Protein AF-B5TUP6-F1 (afdb_monomer)

Radius of gyration: 25.51 Å; Cα contacts (8 Å, |Δi|>4): 76; chains: 1; bounding box: 60×21×60 Å

Solvent-accessible surface area (backbone atoms only — not comparable to full-atom values): 6925 Å² total; per-residue (Å²): 108,70,70,59,53,52,24,40,68,68,66,36,60,74,59,38,52,52,48,32,59,75,70,68,58,86,70,57,75,76,54,66,74,42,59,38,68,66,26,51,53,54,53,46,49,72,72,56,51,60,66,63,54,52,50,50,49,46,70,73,71,52,74,52,65,60,62,45,24,54,77,38,26,78,78,76,41,92,66,62,78,85,35,66,56,38,47,20,43,26,59,58,47,88,89,37,70,94,81,86,83,91,88,73,89,78,89,65,90,74,79,126

Structure (mmCIF, N/CA/C/O backbone):
data_AF-B5TUP6-F1
#
_entry.id   AF-B5TUP6-F1
#
loop_
_atom_site.group_PDB
_atom_site.id
_atom_site.type_symbol
_atom_site.label_atom_id
_atom_site.label_alt_id
_atom_site.label_comp_id
_atom_site.label_asym_id
_atom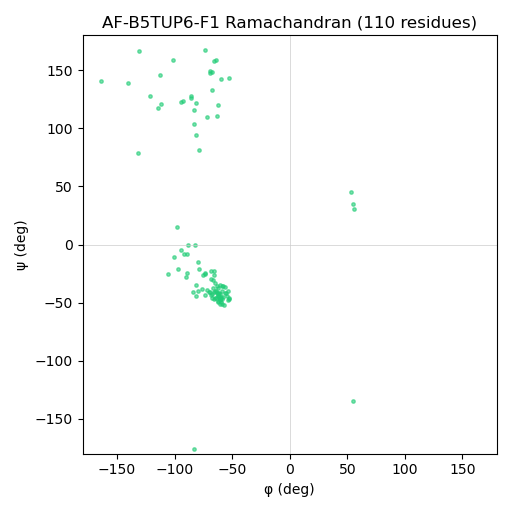_site.label_entity_id
_atom_site.label_seq_id
_atom_site.pdbx_PDB_ins_code
_atom_site.Cartn_x
_atom_site.Cartn_y
_atom_site.Cartn_z
_atom_site.occupancy
_atom_site.B_iso_or_equiv
_atom_site.auth_seq_id
_atom_site.auth_comp_id
_atom_site.auth_asym_id
_atom_site.auth_atom_id
_atom_site.pdbx_PDB_model_num
ATOM 1 N N . ILE A 1 1 ? -22.554 3.630 10.427 1.00 89.44 1 ILE A N 1
ATOM 2 C CA . ILE A 1 1 ? -21.390 4.340 11.016 1.00 89.44 1 ILE A CA 1
ATOM 3 C C . ILE A 1 1 ? -21.848 5.385 12.036 1.00 89.44 1 ILE A C 1
ATOM 5 O O . ILE A 1 1 ? -21.599 5.168 13.209 1.00 89.44 1 ILE A O 1
ATOM 9 N N . PHE A 1 2 ? -22.588 6.436 11.651 1.00 93.56 2 PHE A N 1
ATOM 10 C CA . PHE A 1 2 ? -23.008 7.507 12.581 1.00 93.56 2 PHE A CA 1
ATOM 11 C C . PHE A 1 2 ? -23.711 7.010 13.860 1.00 93.56 2 PHE A C 1
ATOM 13 O O . PHE A 1 2 ? -23.309 7.380 14.953 1.00 93.56 2 PHE A O 1
ATOM 20 N N . LYS A 1 3 ? -24.681 6.090 13.742 1.00 92.81 3 LYS A N 1
ATOM 21 C CA . LYS A 1 3 ? -25.374 5.493 14.904 1.00 92.81 3 LYS A CA 1
ATOM 22 C C . LYS A 1 3 ? -24.432 4.788 15.893 1.00 92.81 3 LYS A C 1
ATOM 24 O O . LYS A 1 3 ? -24.642 4.857 17.092 1.00 92.81 3 LYS A O 1
ATOM 29 N N . LEU A 1 4 ? -23.380 4.137 15.389 1.00 91.88 4 LEU A N 1
ATOM 30 C CA . LEU A 1 4 ? -22.383 3.447 16.214 1.00 91.88 4 LEU A CA 1
ATOM 31 C C . LEU A 1 4 ? -21.494 4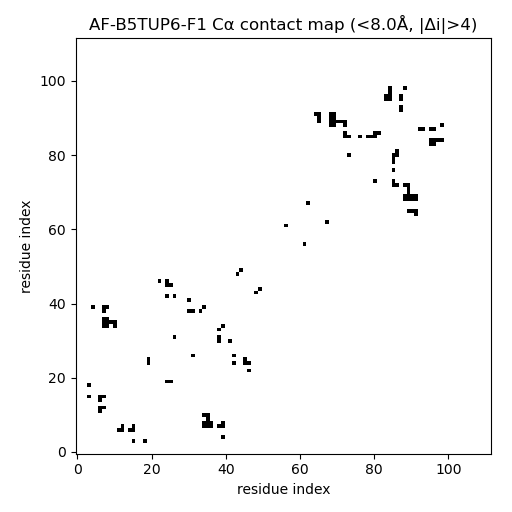.447 16.964 1.00 91.88 4 LEU A C 1
ATOM 33 O O . LEU A 1 4 ? -21.187 4.243 18.133 1.00 91.88 4 LEU A O 1
ATOM 37 N N . PHE A 1 5 ? -21.120 5.544 16.298 1.00 93.69 5 PHE A N 1
ATOM 38 C CA . PHE A 1 5 ? -20.405 6.654 16.928 1.00 93.69 5 PHE A CA 1
ATOM 39 C C . PHE A 1 5 ? -21.251 7.302 18.026 1.00 93.69 5 PHE A C 1
ATOM 41 O O . PHE A 1 5 ? -20.757 7.474 19.136 1.00 93.69 5 PHE A O 1
ATOM 48 N N . ASP A 1 6 ? -22.514 7.617 17.731 1.00 94.94 6 ASP A N 1
ATOM 49 C CA . ASP A 1 6 ? -23.442 8.229 18.685 1.00 94.94 6 ASP A CA 1
ATOM 50 C C . ASP A 1 6 ? -23.669 7.336 19.913 1.00 94.94 6 ASP A C 1
ATOM 52 O O . ASP A 1 6 ? -23.520 7.796 21.043 1.00 94.94 6 ASP A O 1
ATOM 56 N N . ALA A 1 7 ? -23.945 6.045 19.707 1.00 94.25 7 ALA A N 1
ATOM 57 C CA . ALA A 1 7 ? -24.202 5.104 20.795 1.00 94.25 7 ALA A CA 1
ATOM 58 C C . ALA A 1 7 ? -22.993 4.933 21.733 1.00 94.25 7 ALA A C 1
ATOM 60 O O . ALA A 1 7 ? -23.158 4.970 22.953 1.00 94.25 7 ALA A O 1
ATOM 61 N N . ILE A 1 8 ? -21.779 4.811 21.178 1.00 93.50 8 ILE A N 1
ATOM 62 C CA . ILE A 1 8 ? -20.552 4.621 21.968 1.00 93.50 8 ILE A CA 1
ATOM 63 C C . ILE A 1 8 ? -20.136 5.913 22.686 1.00 93.50 8 ILE A C 1
ATOM 65 O O . ILE A 1 8 ? -19.753 5.869 23.854 1.00 93.50 8 ILE A O 1
ATOM 69 N N . MET A 1 9 ? -20.199 7.066 22.014 1.00 93.50 9 MET A N 1
ATOM 70 C CA . MET A 1 9 ? -19.749 8.344 22.585 1.00 93.50 9 MET A CA 1
ATOM 71 C C . MET A 1 9 ? -20.727 8.921 23.614 1.00 93.50 9 MET A C 1
ATOM 73 O O . MET A 1 9 ? -20.291 9.638 24.510 1.00 93.50 9 MET A O 1
ATOM 77 N N . ASN A 1 10 ? -22.017 8.580 23.516 1.00 94.50 10 ASN A N 1
ATOM 78 C CA . ASN A 1 10 ? -23.049 8.968 24.481 1.00 94.50 10 ASN A CA 1
ATOM 79 C C . ASN A 1 10 ? -23.365 7.864 25.507 1.00 94.50 10 ASN A C 1
ATOM 81 O O . ASN A 1 10 ? -24.391 7.935 26.179 1.00 94.50 10 ASN A O 1
ATOM 85 N N . PHE A 1 11 ? -22.507 6.843 25.630 1.00 92.38 11 PHE A N 1
ATOM 86 C CA . PHE A 1 11 ? -22.599 5.786 26.650 1.00 92.38 11 PHE A CA 1
ATOM 87 C C . PHE A 1 11 ? -23.940 5.026 26.668 1.00 92.38 11 PHE A C 1
ATOM 89 O O . PHE A 1 11 ? -24.379 4.524 27.705 1.00 92.38 11 PHE A O 1
ATOM 96 N N . LYS A 1 12 ? -24.594 4.888 25.508 1.00 93.06 12 LYS A N 1
ATOM 97 C CA . LYS A 1 12 ? -25.847 4.134 25.356 1.00 93.06 12 LYS A CA 1
ATOM 98 C C . LYS A 1 12 ? -25.539 2.634 25.294 1.00 93.06 12 LYS A C 1
ATOM 100 O O . LYS A 1 12 ? -25.442 2.055 24.209 1.00 93.06 12 LYS A O 1
ATOM 105 N N . LYS A 1 13 ? -25.333 2.002 26.456 1.00 88.38 13 LYS A N 1
ATOM 106 C CA . LYS A 1 13 ? -24.838 0.612 26.572 1.00 88.38 13 LYS A CA 1
ATOM 107 C C . LYS A 1 13 ? -25.754 -0.418 25.900 1.00 88.38 13 LYS A C 1
ATOM 109 O O . LYS A 1 13 ? -25.267 -1.224 25.111 1.00 88.38 13 LYS A O 1
ATOM 114 N N . ASP A 1 14 ? -27.066 -0.324 26.112 1.00 91.50 14 ASP A N 1
ATOM 115 C CA . ASP A 1 14 ? -28.039 -1.247 25.506 1.00 91.50 14 ASP A CA 1
ATOM 116 C C . ASP A 1 14 ? -28.080 -1.134 23.976 1.00 91.50 14 ASP A C 1
ATOM 118 O O . ASP A 1 14 ? -28.165 -2.135 23.262 1.00 91.50 14 ASP A O 1
ATOM 122 N N . GLU A 1 15 ? -28.001 0.093 23.452 1.00 92.44 15 GLU A N 1
ATOM 123 C CA . GLU A 1 15 ? -27.974 0.347 22.008 1.00 92.44 15 GLU A CA 1
ATOM 124 C C . GLU A 1 15 ? -26.651 -0.125 21.393 1.00 92.44 15 GLU A C 1
ATOM 126 O O . GLU A 1 15 ? -26.647 -0.763 20.340 1.00 92.44 15 GLU A O 1
ATOM 131 N N . THR A 1 16 ? -25.532 0.109 22.085 1.00 91.19 16 THR A N 1
ATOM 132 C CA . THR A 1 16 ? -24.203 -0.353 21.668 1.00 91.19 16 THR A CA 1
ATOM 133 C C . THR A 1 16 ? -24.159 -1.876 21.574 1.00 91.19 16 THR A C 1
ATOM 135 O O . THR A 1 16 ? -23.728 -2.402 20.549 1.00 91.19 16 THR A O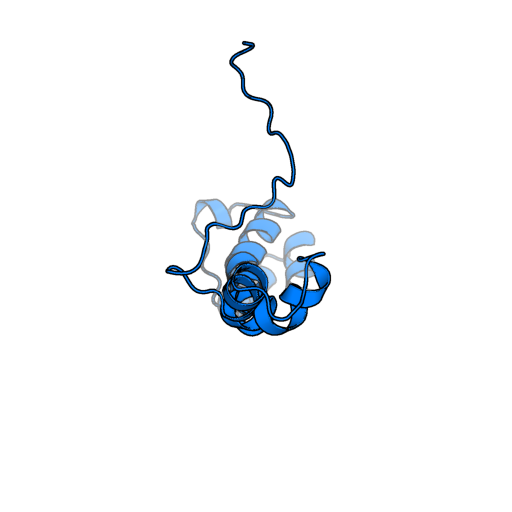 1
ATOM 138 N N . GLN A 1 17 ? -24.667 -2.595 22.579 1.00 90.44 17 GLN A N 1
ATOM 139 C CA . GLN A 1 17 ? -24.693 -4.060 22.580 1.00 90.44 17 GLN A CA 1
ATOM 140 C C . GLN A 1 17 ? -25.516 -4.618 21.407 1.00 90.44 17 GLN A C 1
ATOM 142 O O . GLN A 1 17 ? -25.025 -5.465 20.658 1.00 90.44 17 GLN A O 1
ATOM 147 N N . LYS A 1 18 ? -26.719 -4.075 21.166 1.00 94.19 18 LYS A N 1
ATOM 148 C CA . LYS A 1 18 ? -27.560 -4.452 20.013 1.00 94.19 18 LYS A CA 1
ATOM 149 C C . LYS A 1 18 ? -26.859 -4.205 18.676 1.00 94.19 18 LYS A C 1
ATOM 151 O O . LYS A 1 18 ? -26.969 -5.020 17.757 1.00 94.19 18 LYS A O 1
ATOM 156 N N . LEU A 1 19 ? -26.139 -3.089 18.547 1.00 92.81 19 LEU A N 1
ATOM 157 C CA . LEU A 1 19 ? -25.385 -2.760 17.336 1.00 92.81 19 LEU A CA 1
ATOM 158 C C . LEU A 1 19 ? -24.203 -3.712 17.120 1.00 92.81 19 LEU A C 1
ATOM 160 O O . LEU A 1 19 ? -24.002 -4.158 15.992 1.00 92.81 19 LEU A O 1
ATOM 164 N N . LEU A 1 20 ? -23.452 -4.056 18.170 1.00 91.81 20 LEU A N 1
ATOM 165 C CA . LEU A 1 20 ? -22.345 -5.016 18.082 1.00 91.81 20 LEU A CA 1
ATOM 166 C C . LEU A 1 20 ? -22.836 -6.401 17.646 1.00 91.81 20 LEU A C 1
ATOM 168 O O . LEU A 1 20 ? -22.218 -7.020 16.779 1.00 91.81 20 LEU A O 1
ATOM 172 N N . GLU A 1 21 ? -23.970 -6.858 18.179 1.00 92.38 21 GLU A N 1
ATOM 173 C CA . GLU A 1 21 ? -24.597 -8.128 17.794 1.00 92.38 21 GLU A CA 1
ATOM 174 C C . GLU A 1 21 ? -25.095 -8.109 16.345 1.00 92.38 21 GLU A C 1
ATOM 176 O O . GLU A 1 21 ? -24.785 -9.015 15.569 1.00 92.38 21 GLU A O 1
ATOM 181 N N . THR A 1 22 ? -25.796 -7.043 15.945 1.00 93.50 22 THR A N 1
ATOM 182 C CA . THR A 1 22 ? -26.324 -6.882 14.578 1.00 93.50 22 THR A CA 1
ATOM 183 C C . THR A 1 22 ? -25.202 -6.839 13.540 1.00 93.50 22 THR A C 1
ATOM 185 O O . THR A 1 22 ? -25.302 -7.456 12.480 1.00 93.50 22 THR A O 1
ATOM 188 N N . LEU A 1 23 ? -24.110 -6.135 13.851 1.00 93.00 23 LEU A N 1
ATOM 189 C CA . LEU A 1 23 ? -22.928 -6.020 12.993 1.00 93.00 23 LEU A CA 1
ATOM 190 C C . LEU A 1 23 ? -21.970 -7.215 13.130 1.00 93.00 23 LEU A C 1
ATOM 192 O O . LEU A 1 23 ? -20.949 -7.251 12.445 1.00 93.00 23 LEU A O 1
ATOM 196 N N . LYS A 1 24 ? -22.297 -8.194 13.988 1.00 93.25 24 LYS A N 1
ATOM 197 C CA . LYS A 1 24 ? -21.502 -9.403 14.269 1.00 93.25 24 LYS A CA 1
ATOM 198 C C . LYS A 1 24 ? -20.060 -9.097 14.694 1.00 93.25 24 LYS A C 1
ATOM 200 O O . LYS A 1 24 ? -19.137 -9.854 14.390 1.00 93.25 24 LYS A O 1
ATOM 205 N N . ILE A 1 25 ? -19.865 -7.998 15.419 1.00 93.19 25 ILE A N 1
ATOM 206 C CA . ILE A 1 25 ? -18.555 -7.558 15.902 1.00 93.19 25 ILE A CA 1
ATOM 207 C C . ILE A 1 25 ? -18.241 -8.312 17.194 1.00 93.19 25 ILE A C 1
ATOM 209 O O . ILE A 1 25 ? -18.922 -8.157 18.2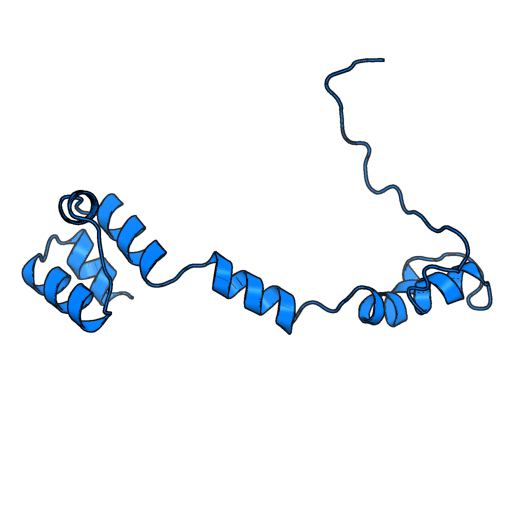07 1.00 93.19 25 ILE A O 1
ATOM 213 N N . LYS A 1 26 ? -17.189 -9.131 17.167 1.00 91.06 26 LYS A N 1
ATOM 214 C CA . LYS A 1 26 ? -16.697 -9.850 18.347 1.00 91.06 26 LYS A CA 1
ATOM 215 C C . LYS A 1 26 ? -15.586 -9.044 19.010 1.00 91.06 26 LYS A C 1
ATOM 217 O O . LYS A 1 26 ? -14.582 -8.742 18.376 1.00 91.06 26 LYS A O 1
ATOM 222 N N . LEU A 1 27 ? -15.772 -8.725 20.286 1.00 91.12 27 LEU A N 1
ATOM 223 C CA . LEU A 1 27 ? -14.785 -8.052 21.131 1.00 91.12 27 LEU A CA 1
ATOM 224 C C . LEU A 1 27 ? -14.297 -9.005 22.224 1.00 91.12 27 LEU A C 1
ATOM 226 O O . LEU A 1 27 ? -15.091 -9.807 22.730 1.00 91.12 27 LEU A O 1
ATOM 230 N N . SER A 1 28 ? -13.022 -8.885 22.593 1.00 92.19 28 SER A N 1
ATOM 231 C CA . SER A 1 28 ? -12.457 -9.557 23.767 1.00 92.19 28 SER A CA 1
ATOM 232 C C . SER A 1 28 ? -13.110 -9.039 25.064 1.00 92.19 28 SER A C 1
ATOM 234 O O . SER A 1 28 ? -13.672 -7.940 25.053 1.00 92.19 28 SER A O 1
ATOM 236 N N . PRO A 1 29 ? -13.059 -9.788 26.182 1.00 89.62 29 PRO A N 1
ATOM 237 C CA . PRO A 1 29 ? -13.583 -9.317 27.467 1.00 89.62 29 PRO A CA 1
ATOM 238 C C . PRO A 1 29 ? -12.981 -7.969 27.895 1.00 89.62 29 PRO A C 1
ATOM 240 O O . PRO A 1 29 ? -13.722 -7.052 28.227 1.00 89.62 29 PRO A O 1
ATOM 243 N N . GLU A 1 30 ? -11.663 -7.810 27.754 1.00 91.19 30 GLU A N 1
ATOM 244 C CA . GLU A 1 30 ? -10.941 -6.567 28.065 1.00 91.19 30 GLU A CA 1
ATOM 245 C C . GLU A 1 30 ? -11.378 -5.390 27.178 1.00 91.19 30 GLU A C 1
ATOM 247 O O . GLU A 1 30 ? -11.449 -4.245 27.620 1.00 91.19 30 GLU A O 1
ATOM 252 N N . ASP A 1 31 ? -11.691 -5.647 25.904 1.00 91.06 31 ASP A N 1
ATOM 253 C CA . ASP A 1 31 ? -12.178 -4.609 24.994 1.00 91.06 31 ASP A CA 1
ATOM 254 C C . ASP A 1 31 ? -13.622 -4.192 25.286 1.00 91.06 31 ASP A C 1
ATOM 256 O O . ASP A 1 31 ? -13.993 -3.067 24.955 1.00 91.06 31 ASP A O 1
ATOM 260 N N . ARG A 1 32 ? -14.433 -5.065 25.899 1.00 86.94 32 ARG A N 1
ATOM 261 C CA . ARG A 1 32 ? -15.819 -4.747 26.290 1.00 86.94 32 ARG A CA 1
ATOM 262 C C . ARG A 1 32 ? -15.896 -3.820 27.498 1.00 86.94 32 ARG A C 1
ATOM 264 O O . ARG A 1 32 ? -16.894 -3.126 27.648 1.00 86.94 32 ARG A O 1
ATOM 271 N N . GLU A 1 33 ? -14.863 -3.808 28.333 1.00 89.56 33 GLU A N 1
ATOM 272 C CA . GLU A 1 33 ? -14.759 -2.903 29.484 1.00 89.56 33 GLU A CA 1
ATOM 273 C C . GLU A 1 33 ? -14.315 -1.491 29.081 1.00 89.56 33 GLU A C 1
ATOM 275 O O . GLU A 1 33 ? -14.462 -0.542 29.850 1.00 89.56 33 GLU 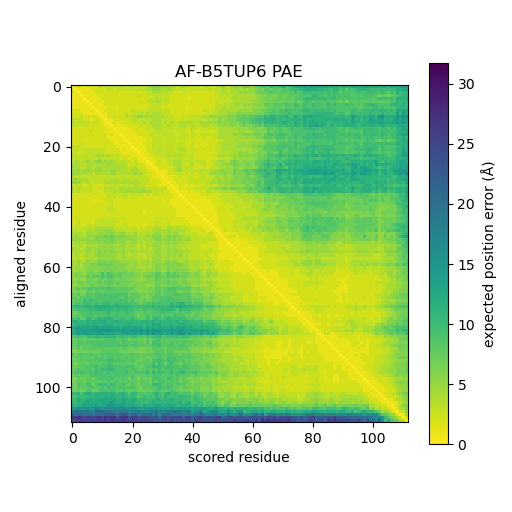A O 1
ATOM 280 N N . LYS A 1 34 ? -13.786 -1.322 27.862 1.00 92.56 34 LYS A N 1
ATOM 281 C CA . LYS A 1 34 ? -13.430 -0.004 27.329 1.00 92.56 34 LYS A CA 1
ATOM 282 C C . LYS A 1 34 ? -14.694 0.801 27.057 1.00 92.56 34 LYS A C 1
ATOM 284 O O . LYS A 1 34 ? -15.704 0.273 26.607 1.00 92.56 34 LYS A O 1
ATOM 289 N N . GLU A 1 35 ? -14.594 2.115 27.215 1.00 91.06 35 GLU A N 1
ATOM 290 C CA . GLU A 1 35 ? -15.683 3.046 26.914 1.00 91.06 35 GLU A CA 1
ATOM 291 C C . GLU A 1 35 ? -15.195 4.208 26.041 1.00 91.06 35 GLU A C 1
ATOM 293 O O . GLU A 1 35 ? -13.991 4.404 25.852 1.00 91.06 35 GLU A O 1
ATOM 298 N N . GLY A 1 36 ? -16.131 4.969 25.468 1.00 92.81 36 GLY A N 1
ATOM 299 C CA . GLY A 1 36 ? -15.839 6.161 24.671 1.00 92.81 36 GLY A CA 1
ATOM 300 C C . GLY A 1 36 ? -14.877 5.909 23.500 1.00 92.81 36 GLY A C 1
ATOM 301 O O . GLY A 1 36 ? -15.008 4.943 22.745 1.00 92.81 36 GLY A O 1
ATOM 302 N N . LYS A 1 37 ? -13.887 6.799 23.330 1.00 94.12 37 LYS A N 1
ATOM 303 C CA . LYS A 1 37 ? -12.928 6.753 22.207 1.00 94.12 37 LYS A CA 1
ATOM 304 C C . LYS A 1 37 ? -12.135 5.432 22.122 1.00 94.12 37 LYS A C 1
ATOM 306 O O . LYS A 1 37 ? -12.016 4.913 21.010 1.00 94.12 37 LYS A O 1
ATOM 311 N N . PRO A 1 38 ? -11.588 4.875 23.223 1.00 95.25 38 PRO A N 1
ATOM 312 C CA . PRO A 1 38 ? -10.950 3.558 23.206 1.00 95.25 38 PRO A CA 1
ATOM 313 C C . PRO A 1 38 ? -11.834 2.440 22.642 1.00 95.25 38 PRO A C 1
ATOM 315 O O . PRO A 1 38 ? -11.378 1.715 21.757 1.00 95.25 38 PRO A O 1
ATOM 318 N N . LEU A 1 39 ? -13.092 2.337 23.088 1.00 94.00 39 LEU A N 1
ATOM 319 C CA . LEU A 1 39 ? -14.037 1.334 22.584 1.00 94.00 39 LEU A CA 1
ATOM 320 C C . LEU A 1 39 ? -14.309 1.540 21.094 1.00 94.00 39 LEU A C 1
ATOM 322 O O . LEU A 1 39 ? -14.167 0.616 20.295 1.00 94.00 39 LEU A O 1
ATOM 326 N N . LEU A 1 40 ? -14.618 2.777 20.703 1.00 94.12 40 LEU A N 1
ATOM 327 C CA . LEU A 1 40 ? -14.890 3.139 19.315 1.00 94.12 40 LEU A CA 1
ATOM 328 C C . LEU A 1 40 ? -13.730 2.762 18.385 1.00 94.12 40 LEU A C 1
ATOM 330 O O . LEU A 1 40 ? -13.958 2.227 17.300 1.00 94.12 40 LEU A O 1
ATOM 334 N N . LYS A 1 41 ? -12.482 2.992 18.813 1.00 94.38 41 LYS A N 1
ATOM 335 C CA . LYS A 1 41 ? -11.286 2.629 18.040 1.00 94.38 41 LYS A CA 1
ATOM 336 C C . LYS A 1 41 ? -11.206 1.121 17.798 1.00 94.38 41 LYS A C 1
ATOM 338 O O . LYS A 1 41 ? -10.918 0.705 16.676 1.00 94.38 41 LYS A O 1
ATOM 343 N N . VAL A 1 42 ? -11.455 0.305 18.822 1.00 94.56 42 VAL A N 1
ATOM 344 C CA . VAL A 1 42 ? -11.417 -1.162 18.700 1.00 94.56 42 VAL A CA 1
ATOM 345 C C . VAL A 1 42 ? -12.556 -1.662 17.814 1.00 94.56 42 VAL A C 1
ATOM 347 O O . VAL A 1 42 ? -12.319 -2.454 16.900 1.00 94.56 42 VAL A O 1
ATOM 350 N N . VAL A 1 43 ? -13.769 -1.158 18.037 1.00 94.44 43 VAL A N 1
ATOM 351 C CA . VAL A 1 43 ? -14.962 -1.519 17.264 1.00 94.44 43 VAL A CA 1
ATOM 352 C C . VAL A 1 43 ? -14.767 -1.192 15.784 1.00 94.44 43 VAL A C 1
ATOM 354 O O . VAL A 1 43 ? -14.962 -2.062 14.939 1.00 94.44 43 VAL A O 1
ATOM 357 N N . MET A 1 44 ? -14.314 0.021 15.454 1.00 94.06 44 MET A N 1
ATOM 358 C CA . MET A 1 44 ? -14.101 0.434 14.062 1.00 94.06 44 MET A CA 1
ATOM 359 C C . MET A 1 44 ? -12.987 -0.360 13.380 1.00 94.06 44 MET A C 1
ATOM 361 O O . MET A 1 44 ? -13.161 -0.762 12.234 1.00 94.06 44 MET A O 1
ATOM 365 N N . ARG A 1 45 ? -11.877 -0.641 14.076 1.00 92.69 45 ARG A N 1
ATOM 366 C CA . ARG A 1 45 ? -10.787 -1.467 13.530 1.00 92.69 45 ARG A CA 1
ATOM 367 C C . ARG A 1 45 ? -11.243 -2.893 13.223 1.00 92.69 45 ARG A C 1
ATOM 369 O O . ARG A 1 45 ? -10.793 -3.470 12.243 1.00 92.69 45 ARG A O 1
ATOM 376 N N . THR A 1 46 ? -12.110 -3.446 14.067 1.00 92.12 46 THR A N 1
ATOM 377 C CA . THR A 1 46 ? -12.636 -4.809 13.905 1.00 92.12 46 THR A CA 1
ATOM 378 C C . THR A 1 46 ? -13.692 -4.869 12.806 1.00 92.12 46 THR A C 1
ATOM 380 O O . THR A 1 46 ? -13.749 -5.836 12.056 1.00 92.12 46 THR A O 1
ATOM 383 N N . TRP A 1 47 ? -14.530 -3.837 12.702 1.00 93.12 47 TRP A N 1
ATOM 384 C CA . TRP A 1 47 ? -15.625 -3.803 11.739 1.00 93.12 47 TRP A CA 1
ATOM 385 C C . TRP A 1 47 ? -15.177 -3.436 10.324 1.00 93.12 47 TRP A C 1
ATOM 387 O O . TRP A 1 47 ? -15.674 -4.010 9.361 1.00 93.12 47 TRP A O 1
ATOM 397 N N . LEU A 1 48 ? -14.248 -2.486 10.196 1.00 91.62 48 LEU A N 1
ATOM 398 C CA . LEU A 1 48 ? -13.757 -1.974 8.917 1.00 91.62 48 LEU A CA 1
ATOM 399 C C . LEU A 1 48 ? -12.217 -1.946 8.911 1.00 91.62 48 LEU A C 1
ATOM 401 O O . LEU A 1 48 ? -11.614 -0.884 9.105 1.00 91.62 48 LEU A O 1
ATOM 405 N N . PRO A 1 49 ? -11.557 -3.098 8.690 1.00 92.50 49 PRO A N 1
ATOM 406 C CA . PRO A 1 49 ? -10.109 -3.154 8.536 1.00 92.50 49 PRO A CA 1
ATOM 407 C C . PRO A 1 49 ? -9.658 -2.358 7.301 1.00 92.50 49 PRO A C 1
ATOM 409 O O . PRO A 1 49 ? -9.891 -2.737 6.151 1.00 92.50 49 PRO A O 1
ATOM 412 N N . ALA A 1 50 ? -8.988 -1.226 7.537 1.00 92.25 50 ALA A N 1
ATOM 413 C CA . ALA A 1 50 ? -8.496 -0.374 6.455 1.00 92.25 50 ALA A CA 1
ATOM 414 C C . ALA A 1 50 ? -7.415 -1.069 5.609 1.00 92.25 50 ALA A C 1
ATOM 416 O O . ALA A 1 50 ? -7.357 -0.844 4.405 1.00 92.25 50 ALA A O 1
ATOM 417 N N . GLY A 1 51 ? -6.591 -1.927 6.226 1.00 93.56 51 GLY A N 1
ATOM 418 C CA . GLY A 1 51 ? -5.510 -2.649 5.546 1.00 93.56 51 GLY A CA 1
ATOM 419 C C . GLY A 1 51 ? -6.014 -3.486 4.373 1.00 93.56 51 GLY A C 1
ATOM 420 O O . GLY A 1 51 ? -5.555 -3.291 3.253 1.00 93.56 51 GLY A O 1
ATOM 421 N N . ASP A 1 52 ? -7.020 -4.330 4.607 1.00 91.44 52 ASP A N 1
ATOM 422 C CA . ASP A 1 52 ? -7.580 -5.216 3.578 1.00 91.44 52 ASP A CA 1
ATOM 423 C C . ASP A 1 52 ? -8.231 -4.423 2.441 1.00 91.44 52 ASP A C 1
ATOM 425 O O . ASP A 1 52 ? -8.065 -4.733 1.263 1.00 91.44 52 ASP A O 1
ATOM 429 N N . THR A 1 53 ? -8.939 -3.346 2.793 1.00 92.69 53 THR A N 1
ATOM 430 C CA . THR A 1 53 ? -9.598 -2.475 1.810 1.00 92.69 53 THR A CA 1
ATOM 431 C C . THR A 1 53 ? -8.571 -1.771 0.923 1.00 92.69 53 THR A C 1
ATOM 433 O O . THR A 1 53 ? -8.709 -1.753 -0.301 1.00 92.69 53 THR A O 1
ATOM 436 N N . LEU A 1 54 ? -7.516 -1.212 1.524 1.00 95.50 54 LEU A N 1
ATOM 437 C CA . LEU A 1 54 ? -6.435 -0.554 0.790 1.00 95.50 54 LEU A CA 1
ATOM 438 C C . LEU A 1 54 ? -5.642 -1.552 -0.056 1.00 95.50 54 LEU A C 1
ATOM 440 O O . LEU A 1 54 ? -5.269 -1.227 -1.179 1.00 95.50 54 LEU A O 1
ATOM 444 N N . PHE A 1 55 ? -5.421 -2.765 0.447 1.00 95.88 55 PHE A N 1
ATOM 445 C CA . PHE A 1 55 ? -4.735 -3.820 -0.290 1.00 95.88 55 PHE A CA 1
ATOM 446 C C . PHE A 1 55 ? -5.520 -4.251 -1.535 1.00 95.88 55 PHE A C 1
ATOM 448 O O . PHE A 1 55 ? -4.956 -4.316 -2.629 1.00 95.88 55 PHE A O 1
ATOM 455 N N . HIS A 1 56 ? -6.833 -4.466 -1.413 1.00 95.00 56 HIS A N 1
ATOM 456 C CA . HIS A 1 56 ? -7.683 -4.730 -2.576 1.00 95.00 56 HIS A CA 1
ATOM 457 C C . HIS A 1 56 ? -7.665 -3.568 -3.570 1.00 95.00 56 HIS A C 1
ATOM 459 O O . HIS A 1 56 ? -7.518 -3.793 -4.766 1.00 95.00 56 HIS A O 1
ATOM 465 N N . MET A 1 57 ? -7.737 -2.323 -3.094 1.00 97.00 57 MET A N 1
ATOM 466 C CA . MET A 1 57 ? -7.650 -1.151 -3.969 1.00 97.00 57 MET A CA 1
ATOM 467 C C . MET A 1 57 ? -6.324 -1.127 -4.746 1.00 97.00 57 MET A C 1
ATOM 469 O O . MET A 1 57 ? -6.339 -0.972 -5.966 1.00 97.00 57 MET A O 1
ATOM 473 N N . ILE A 1 58 ? -5.194 -1.358 -4.068 1.00 97.12 58 ILE A N 1
ATOM 474 C CA . ILE A 1 58 ? -3.863 -1.420 -4.689 1.00 97.12 58 ILE A CA 1
ATOM 475 C C . ILE A 1 58 ? -3.807 -2.515 -5.753 1.00 97.12 58 ILE A C 1
ATOM 477 O O . ILE A 1 58 ? -3.408 -2.247 -6.881 1.00 97.12 58 ILE A O 1
ATOM 481 N N . THR A 1 59 ? -4.217 -3.735 -5.412 1.00 96.12 59 THR A N 1
ATOM 482 C CA . THR A 1 59 ? -4.112 -4.890 -6.318 1.00 96.12 59 THR A CA 1
ATOM 483 C C . THR A 1 59 ? -5.047 -4.807 -7.523 1.00 96.12 59 THR A C 1
ATOM 485 O O . THR A 1 59 ? -4.707 -5.328 -8.582 1.00 96.12 59 THR A O 1
ATOM 488 N N . ILE A 1 60 ? -6.199 -4.146 -7.389 1.00 96.44 60 ILE A N 1
ATOM 489 C CA . ILE A 1 60 ? -7.174 -3.990 -8.476 1.00 96.44 60 ILE A CA 1
ATOM 490 C C . ILE A 1 60 ? -6.817 -2.814 -9.389 1.00 96.44 60 ILE A C 1
ATOM 492 O O . ILE A 1 60 ? -6.979 -2.912 -10.605 1.00 96.44 60 ILE A O 1
ATOM 496 N N . HIS A 1 61 ? -6.375 -1.690 -8.821 1.00 96.62 61 HIS A N 1
ATOM 497 C CA . HIS A 1 61 ? -6.264 -0.435 -9.567 1.00 96.62 61 HIS A CA 1
ATOM 498 C C . HIS A 1 61 ? -4.837 -0.033 -9.925 1.00 96.62 61 HIS A C 1
ATOM 500 O O . HIS A 1 61 ? -4.659 0.700 -10.899 1.00 96.62 61 HIS A O 1
ATOM 506 N N . LEU A 1 62 ? -3.820 -0.470 -9.174 1.00 97.50 62 LEU A N 1
ATOM 507 C CA . LEU A 1 62 ? -2.439 -0.168 -9.538 1.00 97.50 62 LEU A CA 1
ATOM 508 C C . LEU A 1 62 ? -1.923 -1.216 -10.535 1.00 97.50 62 LEU A C 1
ATOM 510 O O . LEU A 1 62 ? -1.984 -2.414 -10.257 1.00 97.50 62 LEU A O 1
ATOM 514 N N . PRO A 1 63 ? -1.399 -0.792 -11.698 1.00 97.31 63 PRO A N 1
ATOM 515 C CA . PRO A 1 63 ? -0.875 -1.721 -12.688 1.00 97.31 63 PRO A CA 1
ATOM 516 C C . PRO A 1 63 ? 0.417 -2.383 -12.199 1.00 97.31 63 PRO A C 1
ATOM 518 O O . PRO A 1 63 ? 1.228 -1.777 -11.495 1.00 97.31 63 PRO A O 1
ATOM 521 N N . SER A 1 64 ? 0.652 -3.618 -12.645 1.00 97.50 64 SER A N 1
ATOM 522 C CA . SER A 1 64 ? 1.931 -4.303 -12.439 1.00 97.50 64 SER A CA 1
ATOM 523 C C . SER A 1 64 ? 3.073 -3.608 -13.199 1.00 97.50 64 SER A C 1
ATOM 525 O O . SER A 1 64 ? 2.809 -2.948 -14.209 1.00 97.50 64 SER A O 1
ATOM 527 N N . PRO A 1 65 ? 4.350 -3.798 -12.806 1.00 96.75 65 PRO A N 1
ATOM 528 C CA . PRO A 1 65 ? 5.498 -3.274 -13.553 1.00 96.75 65 PRO A CA 1
ATOM 529 C C . PRO A 1 65 ? 5.493 -3.679 -15.031 1.00 96.75 65 PRO A C 1
ATOM 531 O O . PRO A 1 65 ? 5.709 -2.833 -15.889 1.00 96.75 65 PRO A O 1
ATOM 534 N N . VAL A 1 66 ? 5.117 -4.924 -15.339 1.00 97.19 66 VAL A N 1
ATOM 535 C CA . VAL A 1 66 ? 4.988 -5.438 -16.716 1.00 97.19 66 VAL A CA 1
ATOM 536 C C . VAL A 1 66 ? 3.977 -4.637 -17.547 1.00 97.19 66 VAL A C 1
ATOM 538 O O . VAL A 1 66 ? 4.158 -4.433 -18.745 1.00 97.19 66 VAL A O 1
ATOM 541 N N . THR A 1 67 ? 2.898 -4.164 -16.922 1.00 97.50 67 THR A N 1
ATOM 542 C CA . THR A 1 67 ? 1.898 -3.319 -17.592 1.00 97.50 67 THR A CA 1
ATOM 543 C C . THR A 1 67 ? 2.362 -1.867 -17.649 1.00 97.50 67 THR A C 1
ATOM 545 O O . THR A 1 67 ? 2.246 -1.215 -18.684 1.00 97.50 67 THR A O 1
ATOM 548 N N . ALA A 1 68 ? 2.903 -1.360 -16.540 1.00 97.56 68 ALA A N 1
ATOM 549 C CA . ALA A 1 68 ? 3.282 0.034 -16.380 1.00 97.56 68 ALA A CA 1
ATOM 550 C C . ALA A 1 68 ? 4.481 0.430 -17.246 1.00 97.56 68 ALA A C 1
ATOM 552 O O . ALA A 1 68 ? 4.488 1.507 -17.838 1.00 97.56 68 ALA A O 1
ATOM 553 N N . GLN A 1 69 ? 5.498 -0.427 -17.345 1.00 96.75 69 GLN A N 1
ATOM 554 C CA . GLN A 1 69 ? 6.717 -0.103 -18.082 1.00 96.75 69 GLN A CA 1
ATOM 555 C C . GLN A 1 69 ? 6.464 0.056 -19.589 1.00 96.75 69 GLN A C 1
ATOM 557 O O . GLN A 1 69 ? 7.122 0.884 -20.211 1.00 96.75 69 GLN A O 1
ATOM 562 N N . LYS A 1 70 ? 5.432 -0.587 -20.156 1.00 95.81 70 LYS A N 1
ATOM 563 C CA . LYS A 1 70 ? 5.065 -0.441 -21.578 1.00 95.81 70 LYS A CA 1
ATOM 564 C C . LYS A 1 70 ? 4.815 1.002 -22.012 1.00 95.81 70 LYS A C 1
ATOM 566 O O . LYS A 1 70 ? 5.224 1.377 -23.106 1.00 95.81 70 LYS A O 1
ATOM 571 N N . TYR A 1 71 ? 4.136 1.786 -21.173 1.00 95.50 71 TYR A N 1
ATOM 572 C CA . TYR A 1 71 ? 3.837 3.196 -21.451 1.00 95.50 71 TYR A CA 1
ATOM 573 C 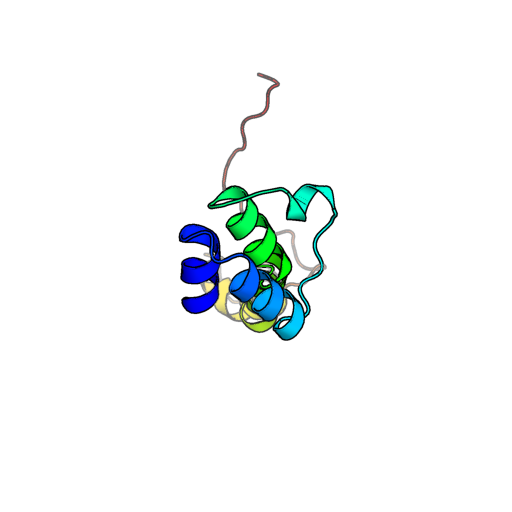C . TYR A 1 71 ? 4.782 4.163 -20.726 1.00 95.50 71 TYR A C 1
ATOM 575 O O . TYR A 1 71 ? 4.756 5.360 -20.996 1.00 95.50 71 TYR A O 1
ATOM 583 N N . ARG A 1 72 ? 5.604 3.674 -19.785 1.00 96.69 72 ARG A N 1
ATOM 584 C CA . ARG A 1 72 ? 6.569 4.502 -19.042 1.00 96.69 72 ARG A CA 1
ATOM 585 C C . ARG A 1 72 ? 7.979 4.460 -19.615 1.00 96.69 72 ARG A C 1
ATOM 587 O O . ARG A 1 72 ? 8.726 5.386 -19.330 1.00 96.69 72 ARG A O 1
ATOM 594 N N . ALA A 1 73 ? 8.347 3.443 -20.396 1.00 95.31 73 ALA A N 1
ATOM 595 C CA . ALA A 1 73 ? 9.700 3.283 -20.938 1.00 95.3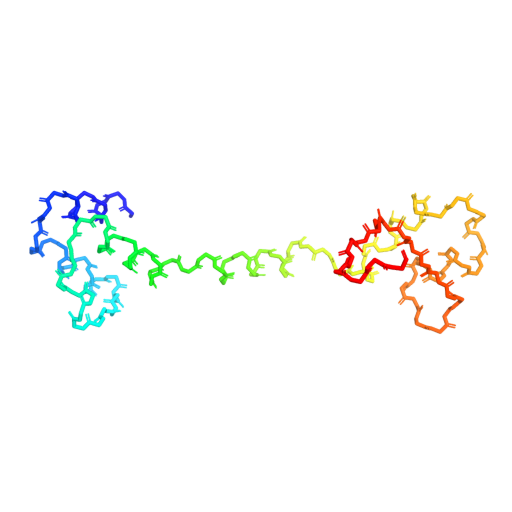1 73 ALA A CA 1
ATOM 596 C C . ALA A 1 73 ? 10.187 4.542 -21.669 1.00 95.31 73 ALA A C 1
ATOM 598 O O . ALA A 1 73 ? 11.261 5.039 -21.362 1.00 95.31 73 ALA A O 1
ATOM 599 N N . GLU A 1 74 ? 9.347 5.120 -22.528 1.00 90.94 74 GLU A N 1
ATOM 600 C CA . GLU A 1 74 ? 9.661 6.329 -23.309 1.00 90.94 74 GLU A CA 1
ATOM 601 C C . GLU A 1 74 ? 9.859 7.586 -22.444 1.00 90.94 74 GLU A C 1
ATOM 603 O O . GLU A 1 74 ? 10.513 8.531 -22.863 1.00 90.94 74 GLU A O 1
ATOM 608 N N . MET A 1 75 ? 9.309 7.609 -21.226 1.00 94.75 75 MET A N 1
ATOM 609 C CA . MET A 1 75 ? 9.497 8.705 -20.268 1.00 94.75 75 MET A CA 1
ATOM 610 C C . MET A 1 75 ? 10.707 8.477 -19.354 1.00 94.75 75 MET A C 1
ATOM 612 O O . MET A 1 75 ? 11.275 9.427 -18.829 1.00 94.75 75 MET A O 1
ATOM 616 N N . LEU A 1 76 ? 11.053 7.213 -19.101 1.00 94.94 76 LEU A N 1
ATOM 617 C CA . LEU A 1 76 ? 12.133 6.820 -18.195 1.00 94.94 76 LEU A CA 1
ATOM 618 C C . LEU A 1 76 ? 13.488 6.717 -18.902 1.00 94.94 76 LEU A C 1
ATOM 620 O O . LEU A 1 76 ? 14.516 6.809 -18.236 1.00 94.94 76 LEU A O 1
ATOM 624 N N . TYR A 1 77 ? 13.491 6.480 -20.214 1.00 96.44 77 TYR A N 1
ATOM 625 C CA . TYR A 1 77 ? 14.688 6.268 -21.014 1.00 96.44 77 TYR A CA 1
ATOM 626 C C . TYR A 1 77 ? 14.912 7.433 -21.980 1.00 96.44 77 TYR A C 1
ATOM 628 O O . TYR A 1 77 ? 14.068 7.710 -22.824 1.00 96.44 77 TYR A O 1
ATOM 636 N N . GLU A 1 78 ? 16.061 8.099 -21.862 1.00 95.44 78 GLU A N 1
ATOM 637 C CA . GLU A 1 78 ? 16.420 9.259 -22.696 1.00 95.44 78 GLU A CA 1
ATOM 638 C C . GLU A 1 78 ? 17.142 8.873 -24.000 1.00 95.44 78 GLU A C 1
ATOM 640 O O . GLU A 1 78 ? 17.394 9.725 -24.851 1.00 95.44 78 GLU A O 1
ATOM 645 N N . GLY A 1 79 ? 17.503 7.596 -24.158 1.00 93.88 79 GLY A N 1
ATOM 646 C CA . GLY A 1 79 ? 18.146 7.087 -25.365 1.00 93.88 79 GLY A CA 1
ATOM 647 C C . GLY A 1 79 ? 17.155 6.740 -26.488 1.00 93.88 79 GLY A C 1
ATOM 648 O O . GLY A 1 79 ? 15.946 6.944 -26.357 1.00 93.88 79 GLY A O 1
ATOM 649 N N . PRO A 1 80 ? 17.653 6.184 -27.605 1.00 94.50 80 PRO A N 1
ATOM 650 C CA . PRO A 1 80 ? 16.821 5.792 -28.740 1.00 94.50 80 PRO A CA 1
ATOM 651 C C . PRO A 1 80 ? 15.761 4.742 -28.368 1.00 94.50 80 PRO A C 1
ATOM 653 O O . PRO A 1 80 ? 16.015 3.823 -27.588 1.00 94.50 80 PRO A O 1
ATOM 656 N N . SER A 1 81 ? 14.562 4.846 -28.946 1.00 90.12 81 SER A N 1
ATOM 657 C CA . SER A 1 81 ? 13.453 3.917 -28.669 1.00 90.12 81 SER A CA 1
ATOM 658 C C . SER A 1 81 ? 13.688 2.495 -29.184 1.00 90.12 81 SER A C 1
ATOM 660 O O . SER A 1 81 ? 13.049 1.556 -28.717 1.00 90.12 81 SER A O 1
ATOM 662 N N . ASP A 1 82 ? 14.565 2.349 -30.172 1.00 91.75 82 ASP A N 1
ATOM 663 C CA . ASP A 1 82 ? 14.979 1.090 -30.791 1.00 91.75 82 ASP A CA 1
ATOM 664 C C . ASP A 1 82 ? 16.163 0.424 -30.072 1.00 91.75 82 ASP A C 1
ATOM 666 O O . ASP A 1 82 ? 16.574 -0.672 -30.450 1.00 91.75 82 ASP A O 1
ATOM 670 N N . ASP A 1 83 ? 16.682 1.040 -29.007 1.00 94.44 83 ASP A N 1
ATOM 671 C CA . ASP A 1 83 ? 17.742 0.451 -28.201 1.00 94.44 83 ASP A CA 1
ATOM 672 C C . ASP A 1 83 ? 17.263 -0.790 -27.424 1.00 94.44 83 ASP A C 1
ATOM 674 O O . ASP A 1 83 ? 16.114 -0.891 -26.964 1.00 94.44 83 ASP A O 1
ATOM 678 N N . ALA A 1 84 ? 18.184 -1.733 -27.222 1.00 95.19 84 ALA A N 1
ATOM 679 C CA . ALA A 1 84 ? 17.948 -2.953 -26.461 1.00 95.19 84 ALA A CA 1
ATOM 680 C C . ALA A 1 84 ? 17.566 -2.646 -25.002 1.00 95.19 84 ALA A C 1
ATOM 682 O O . ALA A 1 84 ? 16.705 -3.327 -24.445 1.00 95.19 84 ALA A O 1
ATOM 683 N N . CYS A 1 85 ? 18.129 -1.589 -24.400 1.00 95.56 85 CYS A N 1
ATOM 684 C CA . CYS A 1 85 ? 17.774 -1.161 -23.045 1.00 95.56 85 CYS A CA 1
ATOM 685 C C . CYS A 1 85 ? 16.342 -0.611 -22.974 1.00 95.56 85 CYS A C 1
ATOM 687 O O . CYS A 1 85 ? 15.589 -0.967 -22.066 1.00 95.56 85 CYS A O 1
ATOM 689 N N . CYS A 1 86 ? 15.938 0.215 -23.949 1.00 95.88 86 CYS A N 1
ATOM 690 C CA . CYS A 1 86 ? 14.574 0.749 -24.022 1.00 95.88 86 CYS A CA 1
ATOM 691 C C . CYS A 1 86 ? 13.549 -0.379 -24.190 1.00 95.88 86 CYS A C 1
ATOM 693 O O . CYS A 1 86 ? 12.539 -0.430 -23.484 1.00 95.88 86 CYS A O 1
ATOM 695 N N . SER A 1 87 ? 13.854 -1.333 -25.072 1.00 96.12 87 SER A N 1
ATOM 696 C CA . SER A 1 87 ? 13.031 -2.522 -25.308 1.00 96.12 87 SER A CA 1
ATOM 697 C C . SER A 1 87 ? 12.934 -3.417 -24.067 1.00 96.12 87 SER A C 1
ATOM 699 O O . SER A 1 87 ? 11.841 -3.878 -23.730 1.00 96.12 87 SER A O 1
ATOM 701 N N . GLY A 1 88 ? 14.045 -3.612 -23.349 1.00 97.00 88 GLY A N 1
ATOM 702 C CA . GLY A 1 88 ? 14.090 -4.353 -22.087 1.00 97.00 88 GLY A CA 1
ATOM 703 C C . GLY A 1 88 ? 13.210 -3.728 -21.006 1.00 97.00 88 GLY A C 1
ATOM 704 O O . GLY A 1 88 ? 12.391 -4.425 -20.404 1.00 97.00 88 GLY A O 1
ATOM 705 N N . ILE A 1 89 ? 13.291 -2.401 -20.831 1.00 96.88 89 ILE A N 1
ATOM 706 C CA . ILE A 1 89 ? 12.394 -1.655 -19.935 1.00 96.88 89 ILE A CA 1
ATOM 707 C C . ILE A 1 89 ? 10.947 -1.823 -20.404 1.00 96.88 89 ILE A C 1
ATOM 709 O O . ILE A 1 89 ? 10.094 -2.223 -19.627 1.00 96.88 89 ILE A O 1
ATOM 713 N N . LYS A 1 90 ? 10.630 -1.579 -21.678 1.00 96.50 90 LYS A N 1
ATOM 714 C CA . LYS A 1 90 ? 9.248 -1.649 -22.187 1.00 96.50 90 LYS A CA 1
ATOM 715 C C . LYS A 1 90 ? 8.583 -3.007 -21.940 1.00 96.50 90 LYS A C 1
ATOM 717 O O . LYS A 1 90 ? 7.386 -3.054 -21.650 1.00 96.50 90 LYS A O 1
ATOM 722 N N . ASN A 1 91 ? 9.354 -4.088 -22.033 1.00 96.50 91 ASN A N 1
ATOM 723 C CA . ASN A 1 91 ? 8.873 -5.457 -21.863 1.00 96.50 91 ASN A CA 1
ATOM 724 C C . ASN A 1 91 ? 8.981 -5.987 -20.425 1.00 96.50 91 ASN A C 1
ATOM 726 O O . ASN A 1 91 ? 8.421 -7.047 -20.150 1.00 96.50 91 ASN A O 1
ATOM 730 N N . CYS A 1 92 ? 9.629 -5.255 -19.509 1.00 96.88 92 CYS A N 1
ATOM 731 C CA . CYS A 1 92 ? 9.950 -5.724 -18.159 1.00 96.88 92 CYS A CA 1
ATOM 732 C C . CYS A 1 92 ? 10.694 -7.076 -18.188 1.00 96.88 92 CYS A C 1
ATOM 734 O O . CYS A 1 92 ? 10.340 -8.008 -17.462 1.00 96.88 92 CYS A O 1
ATOM 736 N N . ASP A 1 93 ? 11.687 -7.181 -19.074 1.00 97.06 93 ASP A N 1
ATOM 737 C CA . ASP A 1 93 ? 12.433 -8.411 -19.347 1.00 97.06 93 ASP A CA 1
ATOM 738 C C . ASP A 1 93 ? 13.611 -8.587 -18.373 1.00 97.06 93 ASP A C 1
ATOM 740 O O . ASP A 1 93 ? 14.429 -7.683 -18.203 1.00 97.06 93 ASP A O 1
ATOM 744 N N . ALA A 1 94 ? 13.683 -9.754 -17.730 1.00 96.62 94 ALA A N 1
ATOM 745 C CA . ALA A 1 94 ? 14.731 -10.095 -16.770 1.00 96.62 94 ALA A CA 1
ATOM 746 C C . ALA A 1 94 ? 16.057 -10.502 -17.438 1.00 96.62 94 ALA A C 1
ATOM 748 O O . ALA A 1 94 ? 17.099 -10.417 -16.792 1.00 96.62 94 ALA A O 1
ATOM 749 N N . GLU A 1 95 ? 16.024 -10.911 -18.710 1.00 97.38 95 GLU A N 1
ATOM 750 C CA . GLU A 1 95 ? 17.206 -11.328 -19.481 1.00 97.38 95 GLU A CA 1
ATOM 751 C C . GLU A 1 95 ? 17.809 -10.175 -20.309 1.00 97.38 95 GLU A C 1
ATOM 753 O O . GLU A 1 95 ? 18.850 -10.328 -20.953 1.00 97.38 95 GLU A O 1
ATOM 758 N N . ALA A 1 96 ? 17.161 -9.007 -20.307 1.00 96.25 96 ALA A N 1
ATOM 759 C CA . ALA A 1 96 ? 17.642 -7.804 -20.976 1.00 96.25 96 ALA A CA 1
ATOM 760 C C . ALA A 1 96 ? 18.829 -7.153 -20.226 1.00 96.25 96 ALA A C 1
ATOM 762 O O . ALA A 1 96 ? 19.109 -7.493 -19.073 1.00 96.25 96 ALA A O 1
ATOM 763 N N . PRO A 1 97 ? 19.542 -6.190 -20.849 1.00 96.75 97 PRO A N 1
ATOM 764 C CA . PRO A 1 97 ? 20.614 -5.459 -20.178 1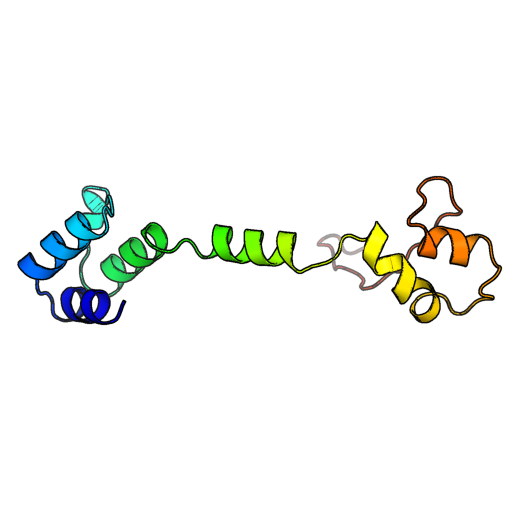.00 96.75 97 PRO A CA 1
ATOM 765 C C . PRO A 1 97 ? 20.172 -4.827 -18.848 1.00 96.75 97 PRO A C 1
ATOM 767 O O . PRO A 1 97 ? 19.054 -4.327 -18.721 1.00 96.75 97 PRO A O 1
ATOM 770 N N . LEU A 1 98 ? 21.073 -4.821 -17.859 1.00 97.19 98 LEU A N 1
ATOM 771 C CA . LEU A 1 98 ? 20.798 -4.288 -16.524 1.00 97.19 98 LEU A CA 1
ATOM 772 C C . LEU A 1 98 ? 20.483 -2.785 -16.573 1.00 97.19 98 LEU A C 1
ATOM 774 O O . LEU A 1 98 ? 21.346 -1.978 -16.913 1.00 97.19 98 LEU A O 1
ATOM 778 N N . MET A 1 99 ? 19.282 -2.417 -16.120 1.00 96.50 99 MET A N 1
ATOM 779 C CA . MET A 1 99 ? 18.831 -1.030 -15.984 1.00 96.50 99 MET A CA 1
ATOM 780 C C . MET A 1 99 ? 18.454 -0.723 -14.533 1.00 96.50 99 MET A C 1
ATOM 782 O O . MET A 1 99 ? 17.647 -1.425 -13.926 1.00 96.50 99 MET A O 1
ATOM 786 N N . MET A 1 100 ? 19.015 0.350 -13.970 1.00 96.19 100 MET A N 1
ATOM 787 C CA . MET A 1 100 ? 18.750 0.776 -12.594 1.00 96.19 100 MET A CA 1
ATOM 788 C C . MET A 1 100 ? 18.646 2.300 -12.500 1.00 96.19 100 MET A C 1
ATOM 790 O O . MET A 1 100 ? 19.452 3.021 -13.080 1.00 96.19 100 MET A O 1
ATOM 794 N N . TYR A 1 101 ? 17.682 2.782 -11.713 1.00 95.19 101 TYR A N 1
ATOM 795 C CA . TYR A 1 101 ? 17.519 4.199 -11.394 1.00 95.19 101 TYR A CA 1
ATOM 796 C C . TYR A 1 101 ? 17.759 4.436 -9.899 1.00 95.19 101 TYR A C 1
ATOM 798 O O . TYR A 1 101 ? 17.026 3.919 -9.054 1.00 95.19 101 TYR A O 1
ATOM 806 N N . VAL A 1 102 ? 18.781 5.225 -9.562 1.00 96.44 102 VAL A N 1
ATOM 807 C CA . VAL A 1 102 ? 19.067 5.610 -8.173 1.00 96.44 102 VAL A CA 1
ATOM 808 C C . VAL A 1 102 ? 18.178 6.793 -7.800 1.00 96.44 102 VAL A C 1
ATOM 810 O O . VAL A 1 102 ? 18.441 7.925 -8.193 1.00 96.44 102 VAL A O 1
ATOM 813 N N . SER A 1 103 ? 17.121 6.541 -7.025 1.00 95.44 103 SER A N 1
ATOM 814 C CA . SER A 1 103 ? 16.162 7.589 -6.651 1.00 95.44 103 SER A CA 1
ATOM 815 C C . SER A 1 103 ? 16.621 8.452 -5.476 1.00 95.44 103 SER A C 1
ATOM 817 O O . SER A 1 103 ? 16.269 9.625 -5.389 1.00 95.44 103 SER A O 1
ATOM 819 N N . LYS A 1 104 ? 17.328 7.856 -4.508 1.00 95.31 104 LYS A N 1
ATOM 820 C CA . LYS A 1 104 ? 17.731 8.518 -3.262 1.00 95.31 104 LYS A CA 1
ATOM 821 C C . LYS A 1 104 ? 18.829 7.728 -2.553 1.00 95.31 104 LYS A C 1
ATOM 823 O O . LYS A 1 104 ? 18.733 6.510 -2.444 1.00 95.31 104 LYS A O 1
ATOM 828 N N . MET A 1 105 ? 19.797 8.437 -1.978 1.00 93.81 105 MET A N 1
ATOM 829 C CA . MET A 1 105 ? 20.755 7.862 -1.031 1.00 93.81 105 MET A CA 1
ATOM 83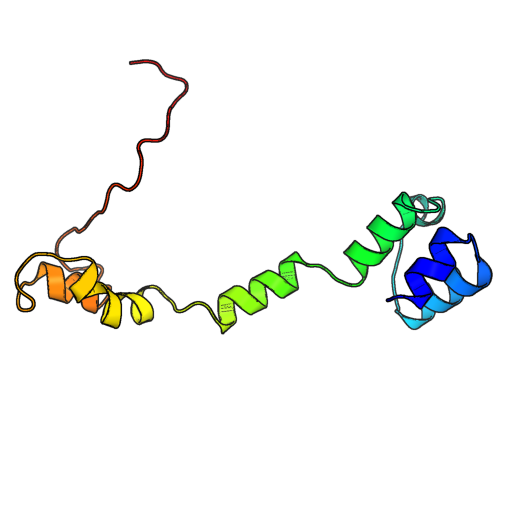0 C C . MET A 1 105 ? 20.121 7.786 0.362 1.00 93.81 105 MET A C 1
ATOM 832 O O . MET A 1 105 ? 19.669 8.800 0.904 1.00 93.81 105 MET A O 1
ATOM 836 N N . VAL A 1 106 ? 20.048 6.583 0.930 1.00 91.56 106 VAL A N 1
ATOM 837 C CA . VAL A 1 106 ? 19.495 6.359 2.273 1.00 91.56 106 VAL A CA 1
ATOM 838 C C . VAL A 1 106 ? 20.638 6.416 3.288 1.00 91.56 106 VAL A C 1
ATOM 840 O O . VAL A 1 106 ? 21.600 5.667 3.132 1.00 91.56 106 VAL A O 1
ATOM 843 N N . PRO A 1 107 ? 20.569 7.288 4.311 1.00 90.12 107 PRO A N 1
ATOM 844 C CA . PRO A 1 107 ? 21.625 7.380 5.309 1.00 90.12 107 PRO A CA 1
ATOM 845 C C . PRO A 1 107 ? 21.677 6.108 6.159 1.00 90.12 107 PRO A C 1
ATOM 847 O O . PRO A 1 107 ? 20.651 5.644 6.659 1.00 90.12 107 PRO A O 1
ATOM 850 N N . THR A 1 108 ? 22.881 5.575 6.345 1.00 90.25 108 THR A N 1
ATOM 851 C CA . THR A 1 108 ? 23.174 4.467 7.259 1.00 90.25 108 THR A CA 1
ATOM 852 C C . THR A 1 108 ? 23.802 4.990 8.550 1.00 90.25 108 THR A C 1
ATOM 854 O O . THR A 1 108 ? 24.324 6.103 8.598 1.00 90.25 108 THR A O 1
ATOM 857 N N . THR A 1 109 ? 23.729 4.200 9.623 1.00 87.31 109 THR A N 1
ATOM 858 C CA . THR A 1 109 ? 24.354 4.532 10.917 1.00 87.31 109 THR A CA 1
ATOM 859 C C . THR A 1 109 ? 25.875 4.533 10.845 1.00 87.31 109 THR A C 1
ATOM 861 O O . THR A 1 109 ? 26.514 5.310 11.554 1.00 87.31 109 THR A O 1
ATOM 864 N N . ASP A 1 110 ? 26.440 3.698 9.973 1.00 80.56 110 ASP A N 1
ATOM 865 C CA . ASP A 1 110 ? 27.868 3.692 9.700 1.00 80.56 110 ASP A CA 1
ATOM 866 C C . ASP A 1 110 ? 28.229 4.935 8.895 1.00 80.56 110 ASP A C 1
ATOM 868 O O . ASP A 1 110 ? 27.848 5.098 7.733 1.00 80.56 110 ASP A O 1
ATOM 872 N N . LYS A 1 111 ? 28.947 5.832 9.571 1.00 60.69 111 LYS A N 1
ATOM 873 C CA . LYS A 1 111 ? 29.663 6.941 8.959 1.00 60.69 111 LYS A CA 1
ATOM 874 C C . LYS A 1 111 ? 30.980 6.371 8.435 1.00 60.69 111 LYS A C 1
ATOM 876 O O . LYS A 1 111 ? 31.916 6.219 9.216 1.00 60.69 111 LYS A O 1
ATOM 881 N N . GLY A 1 112 ? 31.013 5.981 7.163 1.00 59.62 112 GLY A N 1
ATOM 882 C CA . GLY A 1 112 ? 32.282 5.935 6.431 1.00 59.62 112 GLY A CA 1
ATOM 883 C C . GLY A 1 112 ? 32.928 7.314 6.424 1.00 59.62 112 GLY A C 1
ATOM 884 O O . GLY A 1 112 ? 32.163 8.305 6.335 1.00 59.62 112 GLY A O 1
#

InterPro domains:
  IPR009000 Translation protein, beta-barrel domain superfamily [SSF50447] (64-112)
  IPR027417 P-loop containing nucleoside triphosphate hydrolase [SSF52540] (1-63)

pLDDT: mean 93.27, std 5.23, range [59.62, 97.56]

Foldseek 3Di:
DVQCLCCQQVVVLVSNVVVCVVLVQDDDPVLNPDGHPSNVVNRCCRSPPPVVVVVVCCVVPPDDQQVVQLVCLPVVDPDDCPDQVSVCSNRVPPPTPDDDDDPDDDDDPDDD

Secondary structure (DSSP, 8-state):
-HHHHHHHHTT-HHHHHHHHHHTT----HHHHS--HHHHHHHHHHHHS-HHHHHHHHHHHHSPPHHHHHHHHHHHH--S-TTSHHHHHHHHT-SSSPP------PPPPS---

Mean predicted aligned error: 5.99 Å

Organism: Alpheus panamensis (NCBI:txid29973)

Sequence (112 aa):
IFKLFDAIMNFKKDETQKLLETLKIKLSPEDREKEGKPLLKVVMRTWLPAGDTLFHMITIHLPSPVTAQKYRAEMLYEGPSDDACCSGIKNCDAEAPLMMYVSKMVPTTDKG

Nearest PDB structures (foldseek):
  8q87-assembly1_A  TM=9.731E-01  e=3.611E-09  Gallus gallus
  2npf-assembly1_A  TM=9.547E-01  e=3.443E-08  Saccharomyces cerevisiae
  3b78-assembly1_A  TM=9.600E-01  e=1.229E-07  Saccharomyces cerevisiae
  3dny-assembly1_T  TM=9.610E-01  e=1.229E-07  unclassified
  8bsi-assembly1_a  TM=9.127E-01  e=1.640E-07  Giardia duodenalis